Protein AF-A0A410P7V9-F1 (afdb_monomer_lite)

Radius of gyration: 18.9 Å; chains: 1; bounding box: 43×54×41 Å

Secondary structure (DSSP, 8-state):
--B-TTT-SBPHHHHHHH--TT---B--B-GGGPPP-HHHHHHHHHHH-PPBEEE-TT-TT-EETTEEGGGSSSEEEEE--TTSSS-SSS-EEEE--TT-HHHHHHHHHHHBTT--TT-SS----S---B-PPPHHHHHHHHHHHTTHHHHHHHHHHHHHHHHHHHHTSTT---

pLDDT: mean 98.19, std 1.1, range [91.62, 98.88]

Sequence (174 aa):
VDVDAATYNLDPEAVAAAITPRTQAIMPVHMAGLMADMDALAKVSADTGVPLLQDAAHAHGARWQGKRVGELDSIATFSFQNGKLMTAGEGGAVVFPEGETEKYETAFLRHSCGRPRDDRRYFHKIAGSNMRLNEFSASVLRAQLARLDEQIAVRDERWALLAELLGQIDGVVP

Structure (mmCIF, N/CA/C/O backbone):
data_AF-A0A410P7V9-F1
#
_entry.id   AF-A0A410P7V9-F1
#
loop_
_atom_site.group_PDB
_atom_site.id
_atom_site.type_symbol
_atom_site.label_atom_id
_atom_site.label_alt_id
_atom_site.label_comp_id
_atom_site.label_asym_id
_atom_site.label_entity_id
_atom_site.label_seq_id
_atom_site.pdbx_PDB_ins_code
_atom_site.Cartn_x
_atom_site.Cartn_y
_atom_site.Cartn_z
_atom_site.occupancy
_atom_site.B_iso_or_equiv
_atom_site.auth_seq_id
_atom_site.auth_comp_id
_atom_site.auth_asym_id
_atom_site.auth_atom_id
_atom_site.pdbx_PDB_model_num
ATOM 1 N N . VAL A 1 1 ? -7.381 -5.904 18.154 1.00 91.75 1 VAL A N 1
ATOM 2 C CA . VAL A 1 1 ? -7.774 -6.039 16.739 1.00 91.75 1 VAL A CA 1
ATOM 3 C C . VAL A 1 1 ? -7.789 -7.508 16.397 1.00 91.75 1 VAL A C 1
ATOM 5 O O . VAL A 1 1 ? -7.014 -8.246 16.998 1.00 91.75 1 VAL A O 1
ATOM 8 N N . ASP A 1 2 ? -8.669 -7.890 15.488 1.00 98.00 2 ASP A N 1
ATOM 9 C CA . ASP A 1 2 ? -8.801 -9.243 14.953 1.00 98.00 2 ASP A CA 1
ATOM 10 C C . ASP A 1 2 ? -9.075 -9.142 13.440 1.00 98.00 2 ASP A C 1
ATOM 12 O O . ASP A 1 2 ? -9.067 -8.031 12.892 1.00 98.00 2 ASP A O 1
ATOM 16 N N . VAL A 1 3 ? -9.273 -10.270 12.765 1.00 98.69 3 VAL A N 1
ATOM 17 C CA . VAL A 1 3 ? -9.569 -10.327 11.327 1.00 98.69 3 VAL A CA 1
ATOM 18 C C . VAL A 1 3 ? -10.922 -10.970 11.052 1.00 98.69 3 VAL A C 1
ATOM 20 O O . VAL A 1 3 ? -11.382 -11.831 11.798 1.00 98.69 3 VAL A O 1
ATOM 23 N N . ASP A 1 4 ? -11.538 -10.582 9.941 1.00 98.38 4 ASP A N 1
ATOM 24 C CA . ASP A 1 4 ? -12.703 -11.275 9.407 1.00 98.38 4 ASP A CA 1
ATOM 25 C C . ASP A 1 4 ? -12.318 -12.704 8.985 1.00 98.38 4 ASP A C 1
ATOM 27 O O . ASP A 1 4 ? -11.306 -12.930 8.317 1.00 98.38 4 ASP A O 1
ATOM 31 N N . ALA A 1 5 ? -13.122 -13.688 9.385 1.00 97.88 5 ALA A N 1
ATOM 32 C CA . ALA A 1 5 ? -12.783 -15.101 9.224 1.00 97.88 5 ALA A CA 1
ATOM 33 C C . ALA A 1 5 ? -12.870 -15.606 7.773 1.00 97.88 5 ALA A C 1
ATOM 35 O O . ALA A 1 5 ? -12.350 -16.684 7.487 1.00 97.88 5 ALA A O 1
ATOM 36 N N . ALA A 1 6 ? -13.534 -14.868 6.878 1.00 97.50 6 ALA A N 1
ATOM 37 C CA . ALA A 1 6 ? -13.692 -15.244 5.475 1.00 97.50 6 ALA A CA 1
ATOM 38 C C . ALA A 1 6 ? -12.640 -14.576 4.580 1.00 97.50 6 ALA A C 1
ATOM 40 O O . ALA A 1 6 ? -12.111 -15.193 3.664 1.00 97.50 6 ALA A O 1
ATOM 41 N N . THR A 1 7 ? -12.330 -13.310 4.843 1.00 98.12 7 THR A N 1
ATOM 42 C CA . THR A 1 7 ? -11.422 -12.497 4.021 1.00 98.12 7 THR A CA 1
ATOM 43 C C . THR A 1 7 ? -10.012 -12.413 4.591 1.00 98.12 7 THR A C 1
ATOM 45 O O . THR A 1 7 ? -9.083 -12.023 3.881 1.00 98.12 7 THR A O 1
ATOM 48 N N . TYR A 1 8 ? -9.851 -12.723 5.881 1.00 98.50 8 TYR A N 1
ATOM 49 C CA . TYR A 1 8 ? -8.619 -12.548 6.656 1.00 98.50 8 TYR A CA 1
ATOM 50 C C . TYR A 1 8 ? -8.107 -11.101 6.685 1.00 98.50 8 TYR A C 1
ATOM 52 O O . TYR A 1 8 ? -6.959 -10.839 7.059 1.00 98.50 8 TYR A O 1
ATOM 60 N N . ASN A 1 9 ? -8.963 -10.155 6.295 1.00 98.81 9 ASN A N 1
ATOM 61 C CA . ASN A 1 9 ? -8.708 -8.731 6.381 1.00 98.81 9 ASN A CA 1
ATOM 62 C C . ASN A 1 9 ? -9.074 -8.206 7.769 1.00 98.81 9 ASN A C 1
ATOM 64 O O . ASN A 1 9 ? -9.852 -8.805 8.505 1.00 98.81 9 ASN A O 1
ATOM 68 N N . LEU A 1 10 ? -8.488 -7.065 8.120 1.00 98.69 10 LEU A N 1
ATOM 69 C CA . LEU A 1 10 ? -8.700 -6.397 9.400 1.00 98.69 10 LEU A CA 1
ATOM 70 C C . LEU A 1 10 ? -10.196 -6.137 9.658 1.00 98.69 10 LEU A C 1
ATOM 72 O O . LEU A 1 10 ? -10.828 -5.443 8.865 1.00 98.69 10 LEU A O 1
ATOM 76 N N . ASP A 1 11 ? -10.723 -6.644 10.777 1.00 98.75 11 ASP A N 1
ATOM 77 C CA . ASP A 1 11 ? -12.125 -6.455 11.171 1.00 98.75 11 ASP A CA 1
ATOM 78 C C . ASP A 1 11 ? -12.366 -5.017 11.689 1.00 98.75 11 ASP A C 1
ATOM 80 O O . ASP A 1 11 ? -11.772 -4.625 12.707 1.00 98.75 11 ASP A O 1
ATOM 84 N N . PRO A 1 12 ? -13.238 -4.217 11.038 1.00 98.56 12 PRO A N 1
ATOM 85 C CA . PRO A 1 12 ? -13.552 -2.857 11.469 1.00 98.56 12 PRO A CA 1
ATOM 86 C C . PRO A 1 12 ? -14.123 -2.759 12.892 1.00 98.56 12 PRO A C 1
ATOM 88 O O . PRO A 1 12 ? -13.818 -1.792 13.598 1.00 98.56 12 PRO A O 1
ATOM 91 N N . GLU A 1 13 ? -14.911 -3.739 13.351 1.00 98.31 13 GLU A N 1
ATOM 92 C CA . GLU A 1 13 ? -15.513 -3.711 14.691 1.00 98.31 13 GLU A CA 1
ATOM 93 C C . GLU A 1 13 ? -14.448 -3.920 15.774 1.00 98.31 13 GLU A C 1
ATOM 95 O O . GLU A 1 13 ? -14.333 -3.126 16.718 1.00 98.31 13 GLU A O 1
ATOM 100 N N . ALA A 1 14 ? -13.588 -4.929 15.602 1.00 98.44 14 ALA A N 1
ATOM 101 C CA . ALA A 1 14 ? -12.449 -5.158 16.485 1.00 98.44 14 ALA A CA 1
ATOM 102 C C . ALA A 1 14 ? -11.438 -3.997 16.479 1.00 98.44 14 ALA A C 1
ATOM 104 O O . ALA A 1 14 ? -10.736 -3.791 17.478 1.00 98.44 14 ALA A O 1
ATOM 105 N N . VAL A 1 15 ? -11.332 -3.235 15.382 1.00 98.56 15 VAL A N 1
ATOM 106 C CA . VAL A 1 15 ? -10.560 -1.981 15.344 1.00 98.56 15 VAL A CA 1
ATOM 107 C C . VAL A 1 15 ? -11.221 -0.918 16.205 1.00 98.56 15 VAL A C 1
ATOM 109 O O . VAL A 1 15 ? -10.550 -0.378 17.084 1.00 98.56 15 VAL A O 1
ATOM 112 N N . ALA A 1 16 ? -12.512 -0.645 16.006 1.00 98.19 16 ALA A N 1
ATOM 113 C CA . ALA A 1 16 ? -13.235 0.375 16.763 1.00 98.19 16 ALA A CA 1
ATOM 114 C C . ALA A 1 16 ? -13.135 0.143 18.282 1.00 98.19 16 ALA A C 1
ATOM 116 O O . ALA A 1 16 ? -12.862 1.078 19.035 1.00 98.19 16 ALA A O 1
ATOM 117 N N . ALA A 1 17 ? -13.248 -1.113 18.727 1.00 98.31 17 ALA A N 1
ATOM 118 C CA . ALA A 1 17 ? -13.101 -1.489 20.134 1.00 98.31 17 ALA A CA 1
ATOM 119 C C . ALA A 1 17 ? -11.660 -1.364 20.673 1.00 98.31 17 ALA A C 1
ATOM 121 O O . ALA A 1 17 ? -11.459 -1.190 21.875 1.00 98.31 17 ALA A O 1
ATOM 122 N N . ALA A 1 18 ? -10.647 -1.467 19.807 1.00 98.44 18 ALA A N 1
ATOM 123 C CA . ALA A 1 18 ? -9.235 -1.416 20.191 1.00 98.44 18 ALA A CA 1
ATOM 124 C C . ALA A 1 18 ? -8.645 0.005 20.199 1.00 98.44 18 ALA A C 1
ATOM 126 O O . ALA A 1 18 ? -7.502 0.190 20.634 1.00 98.44 18 ALA A O 1
ATOM 127 N N . ILE A 1 19 ? -9.378 1.008 19.708 1.00 98.44 19 ILE A N 1
ATOM 128 C CA . ILE A 1 19 ? -8.906 2.394 19.682 1.00 98.44 19 ILE A CA 1
ATOM 129 C C . ILE A 1 19 ? -8.774 2.942 21.106 1.00 98.44 19 ILE A C 1
ATOM 131 O O . ILE A 1 19 ? -9.620 2.753 21.975 1.00 98.44 19 ILE A O 1
ATOM 135 N N . THR A 1 20 ? -7.676 3.657 21.342 1.00 98.38 20 THR A N 1
ATOM 136 C CA . THR A 1 20 ? -7.374 4.326 22.608 1.00 98.38 20 THR A CA 1
ATOM 137 C C . THR A 1 20 ? -6.852 5.736 22.332 1.00 98.38 20 THR A C 1
ATOM 139 O O . THR A 1 20 ? -6.425 6.014 21.210 1.00 98.38 20 THR A O 1
ATOM 142 N N . PRO A 1 21 ? -6.734 6.606 23.352 1.00 98.19 21 PRO A N 1
ATOM 143 C CA . PRO A 1 21 ? -6.087 7.912 23.192 1.00 98.19 21 PRO A CA 1
ATOM 144 C C . PRO A 1 21 ? -4.619 7.854 22.732 1.00 98.19 21 PRO A C 1
ATOM 146 O O . PRO A 1 21 ? -4.045 8.881 22.390 1.00 98.19 21 PRO A O 1
ATOM 149 N N . ARG A 1 22 ? -3.983 6.673 22.759 1.00 98.44 22 ARG A N 1
ATOM 150 C CA . ARG A 1 22 ? -2.609 6.467 22.276 1.00 98.44 22 ARG A CA 1
ATOM 151 C C . ARG A 1 22 ? -2.544 5.990 20.825 1.00 98.44 22 ARG A C 1
ATOM 153 O O . ARG A 1 22 ? -1.446 5.904 20.285 1.00 98.44 22 ARG A O 1
ATOM 160 N N . THR A 1 23 ? -3.667 5.638 20.204 1.00 98.69 23 THR A N 1
ATOM 161 C CA . THR A 1 23 ? -3.680 5.140 18.825 1.00 98.69 23 THR A CA 1
ATOM 162 C C . THR A 1 23 ? -3.297 6.273 17.870 1.00 98.69 23 THR A C 1
ATOM 164 O O . THR A 1 23 ? -3.796 7.385 17.999 1.00 98.69 23 THR A O 1
ATOM 167 N N . GLN A 1 24 ? -2.361 6.016 16.951 1.00 98.38 24 GLN A N 1
ATOM 168 C CA . GLN A 1 24 ? -1.830 7.027 16.018 1.00 98.38 24 GLN A CA 1
ATOM 169 C C . GLN A 1 24 ? -2.133 6.721 14.550 1.00 98.38 24 GLN A C 1
ATOM 171 O O . GLN A 1 24 ? -2.080 7.623 13.722 1.00 98.38 24 GLN A O 1
ATOM 176 N N . ALA A 1 25 ? -2.425 5.463 14.224 1.00 98.56 25 ALA A N 1
ATOM 177 C CA . ALA A 1 25 ? -2.826 5.038 12.893 1.00 98.56 25 ALA A CA 1
ATOM 178 C C . ALA A 1 25 ? -3.599 3.716 12.974 1.00 98.56 25 ALA A C 1
ATOM 180 O O . ALA A 1 25 ? -3.395 2.928 13.904 1.00 98.56 25 ALA A O 1
ATOM 181 N N . ILE A 1 26 ? -4.438 3.471 11.974 1.00 98.81 26 ILE A N 1
ATOM 182 C CA . ILE A 1 26 ? -5.059 2.179 11.675 1.00 98.81 26 ILE A CA 1
ATOM 183 C C . ILE A 1 26 ? -4.384 1.651 10.405 1.00 98.81 26 ILE A C 1
ATOM 185 O O . ILE A 1 26 ? -4.277 2.373 9.416 1.00 98.81 26 ILE A O 1
ATOM 189 N N . MET A 1 27 ? -3.897 0.410 10.430 1.00 98.81 27 MET A N 1
ATOM 190 C CA . MET A 1 27 ? -3.111 -0.158 9.330 1.00 98.81 27 MET A CA 1
ATOM 191 C C . MET A 1 27 ? -3.800 -1.391 8.738 1.00 98.81 27 MET A C 1
ATOM 193 O O . MET A 1 27 ? -3.516 -2.506 9.180 1.00 98.81 27 MET A O 1
ATOM 197 N N . PRO A 1 28 ? -4.727 -1.229 7.776 1.00 98.75 28 PRO A N 1
ATOM 198 C CA . PRO A 1 28 ? -5.245 -2.370 7.041 1.00 98.75 28 PRO A CA 1
ATOM 199 C C . PRO A 1 28 ? -4.163 -2.969 6.145 1.00 98.75 28 PRO A C 1
ATOM 201 O O . PRO A 1 28 ? -3.485 -2.255 5.406 1.00 98.75 28 PRO A O 1
ATOM 204 N N . VAL A 1 29 ? -4.054 -4.294 6.177 1.00 98.88 29 VAL A N 1
ATOM 205 C CA . VAL A 1 29 ? -3.346 -5.081 5.164 1.00 98.88 29 VAL A CA 1
ATOM 206 C C . VAL A 1 29 ? -4.392 -5.591 4.180 1.00 98.88 29 VAL A C 1
ATOM 208 O O . VAL A 1 29 ? -5.435 -6.078 4.604 1.00 98.88 29 VAL A O 1
ATOM 211 N N . HIS A 1 30 ? -4.131 -5.488 2.881 1.00 98.69 30 HIS A N 1
ATOM 212 C CA . HIS A 1 30 ? -5.002 -6.058 1.845 1.00 98.69 30 HIS A CA 1
ATOM 213 C C . HIS A 1 30 ? -4.607 -7.508 1.573 1.00 98.69 30 HIS A C 1
ATOM 215 O O . HIS A 1 30 ? -3.724 -7.784 0.754 1.00 98.69 30 HIS A O 1
ATOM 221 N N . MET A 1 31 ? -5.181 -8.440 2.327 1.00 98.69 31 MET A N 1
ATOM 222 C CA . MET A 1 31 ? -4.734 -9.825 2.364 1.00 98.69 31 MET A CA 1
ATOM 223 C C . MET A 1 31 ? -4.840 -10.493 0.993 1.00 98.69 31 MET A C 1
ATOM 225 O O . MET A 1 31 ? -5.860 -10.405 0.322 1.00 98.69 31 MET A O 1
ATOM 229 N N . ALA A 1 32 ? -3.752 -11.132 0.549 1.00 98.12 32 ALA A N 1
ATOM 230 C CA . ALA A 1 32 ? -3.651 -11.788 -0.760 1.00 98.12 32 ALA A CA 1
ATOM 231 C C . ALA A 1 32 ? -4.081 -10.933 -1.983 1.00 98.12 32 ALA A C 1
ATOM 233 O O . ALA A 1 32 ? -4.320 -11.474 -3.058 1.00 98.12 32 ALA A O 1
ATOM 234 N N . GLY A 1 33 ? -4.138 -9.603 -1.847 1.00 97.81 33 GLY A N 1
ATOM 235 C CA . GLY A 1 33 ? -4.607 -8.685 -2.890 1.00 97.81 33 GLY A CA 1
ATOM 236 C C . GLY A 1 33 ? -6.095 -8.329 -2.806 1.00 97.81 33 GLY A C 1
ATOM 237 O O . GLY A 1 33 ? -6.521 -7.404 -3.497 1.00 97.81 33 GLY A O 1
ATOM 238 N N . LEU A 1 34 ? -6.862 -8.980 -1.927 1.00 98.44 34 LEU A N 1
ATOM 239 C CA . LEU A 1 34 ? -8.228 -8.598 -1.580 1.00 98.44 34 LEU A CA 1
ATOM 240 C C . LEU A 1 34 ? -8.196 -7.365 -0.670 1.00 98.44 34 LEU A C 1
ATOM 242 O O . LEU A 1 34 ? -7.621 -7.398 0.420 1.00 98.44 34 LEU A O 1
ATOM 246 N N . MET A 1 35 ? -8.806 -6.263 -1.110 1.00 98.69 35 MET A N 1
ATOM 247 C CA . MET A 1 35 ? -8.837 -5.038 -0.308 1.00 98.69 35 MET A CA 1
ATOM 248 C C . MET A 1 35 ? -9.668 -5.244 0.965 1.00 98.69 35 MET A C 1
ATOM 250 O O . MET A 1 35 ? -10.703 -5.907 0.943 1.00 98.69 35 MET A O 1
ATOM 254 N N . ALA A 1 36 ? -9.187 -4.672 2.071 1.00 98.75 36 ALA A N 1
ATOM 255 C CA . ALA A 1 36 ? -9.937 -4.612 3.323 1.00 98.75 36 ALA A CA 1
ATOM 256 C C . ALA A 1 36 ? -11.173 -3.718 3.142 1.00 98.75 36 ALA A C 1
ATOM 258 O O . ALA A 1 36 ? -11.230 -2.958 2.174 1.00 98.75 36 ALA A O 1
ATOM 259 N N . ASP A 1 37 ? -12.136 -3.776 4.065 1.00 98.56 37 ASP A N 1
ATOM 260 C CA . ASP A 1 37 ? -13.320 -2.913 4.003 1.00 98.56 37 ASP A CA 1
ATOM 261 C C . ASP A 1 37 ? -12.940 -1.447 4.257 1.00 98.56 37 ASP A C 1
ATOM 263 O O . ASP A 1 37 ? -12.927 -0.948 5.386 1.00 98.56 37 ASP A O 1
ATOM 267 N N . MET A 1 38 ? -12.574 -0.757 3.178 1.00 98.62 38 MET A N 1
ATOM 268 C CA . MET A 1 38 ? -12.078 0.610 3.246 1.00 98.62 38 MET A CA 1
ATOM 269 C C . MET A 1 38 ? -13.190 1.608 3.555 1.00 98.62 38 MET A C 1
ATOM 271 O O . MET A 1 38 ? -12.885 2.663 4.104 1.00 98.62 38 MET A O 1
ATOM 275 N N . ASP A 1 39 ? -14.455 1.286 3.271 1.00 98.56 39 ASP A N 1
ATOM 276 C CA . ASP A 1 39 ? -15.578 2.165 3.604 1.00 98.56 39 ASP A CA 1
ATOM 277 C C . ASP A 1 39 ? -15.827 2.137 5.121 1.00 98.56 39 ASP A C 1
ATOM 279 O O . ASP A 1 39 ? -15.896 3.190 5.766 1.00 98.56 39 ASP A O 1
ATOM 283 N N . ALA A 1 40 ? -15.871 0.942 5.721 1.00 98.56 40 ALA A N 1
ATOM 284 C CA . ALA A 1 40 ? -16.024 0.785 7.165 1.00 98.56 40 ALA A CA 1
ATOM 285 C C . ALA A 1 40 ? -14.811 1.332 7.935 1.00 98.56 40 ALA A C 1
ATOM 287 O O . ALA A 1 40 ? -14.966 2.065 8.916 1.00 98.56 40 ALA A O 1
ATOM 288 N N . LEU A 1 41 ? -13.590 1.050 7.473 1.00 98.75 41 LEU A N 1
ATOM 289 C CA . LEU A 1 41 ? -12.377 1.575 8.103 1.00 98.75 41 LEU A CA 1
ATOM 290 C C . LEU A 1 41 ? -12.255 3.097 7.958 1.00 98.75 41 LEU A C 1
ATOM 292 O O . LEU A 1 41 ? -11.826 3.759 8.905 1.00 98.75 41 LEU A O 1
ATOM 296 N N . ALA A 1 42 ? -12.664 3.678 6.824 1.00 98.56 42 ALA A N 1
ATOM 297 C CA . ALA A 1 42 ? -12.712 5.131 6.659 1.00 98.56 42 ALA A CA 1
ATOM 298 C C . ALA A 1 42 ? -13.728 5.770 7.613 1.00 98.56 42 ALA A C 1
ATOM 300 O O . ALA A 1 42 ? -13.457 6.830 8.178 1.00 98.56 42 ALA A O 1
ATOM 301 N N . LYS A 1 43 ? -14.866 5.111 7.860 1.00 98.62 43 LYS A N 1
ATOM 302 C CA . LYS A 1 43 ? -15.840 5.559 8.861 1.00 98.62 43 LYS A CA 1
ATOM 303 C C . LYS A 1 43 ? -15.240 5.568 10.270 1.00 98.62 43 LYS A C 1
ATOM 305 O O . LYS A 1 43 ? -15.334 6.587 10.953 1.00 98.62 43 LYS A O 1
ATOM 310 N N . VAL A 1 44 ? -14.555 4.497 10.677 1.00 98.56 44 VAL A N 1
ATOM 311 C CA . VAL A 1 44 ? -13.850 4.442 11.973 1.00 98.56 44 VAL A CA 1
ATOM 312 C C . VAL A 1 44 ? -12.769 5.528 12.066 1.00 98.56 44 VAL A C 1
ATOM 314 O O . VAL A 1 44 ? -12.660 6.214 13.085 1.00 98.56 44 VAL A O 1
ATOM 317 N N . SER A 1 45 ? -11.998 5.728 10.995 1.00 98.56 45 SER A N 1
ATOM 318 C CA . SER A 1 45 ? -10.989 6.788 10.895 1.00 98.56 45 SER A CA 1
ATOM 319 C C . SER A 1 45 ? -11.607 8.175 11.082 1.00 98.56 45 SER A C 1
ATOM 321 O O . SER A 1 45 ? -11.073 8.986 11.836 1.00 98.56 45 SER A O 1
ATOM 323 N N . ALA A 1 46 ? -12.737 8.452 10.430 1.00 98.44 46 ALA A N 1
ATOM 324 C CA . ALA A 1 46 ? -13.431 9.732 10.529 1.00 98.44 46 ALA A CA 1
ATOM 325 C C . ALA A 1 46 ? -14.000 9.979 11.936 1.00 98.44 46 ALA A C 1
ATOM 327 O O . ALA A 1 46 ? -13.850 11.075 12.473 1.00 98.44 46 ALA A O 1
ATOM 328 N N . ASP A 1 47 ? -14.604 8.961 12.552 1.00 98.31 47 ASP A N 1
ATOM 329 C CA . ASP A 1 47 ? -15.241 9.086 13.868 1.00 98.31 47 ASP A CA 1
ATOM 330 C C . ASP A 1 47 ? -14.226 9.254 15.008 1.00 98.31 47 ASP A C 1
ATOM 332 O O . ASP A 1 47 ? -14.526 9.874 16.028 1.00 98.31 47 ASP A O 1
ATOM 336 N N . THR A 1 48 ? -13.015 8.717 14.841 1.00 97.94 48 THR A N 1
ATOM 337 C CA . THR A 1 48 ? -11.971 8.736 15.878 1.00 97.94 48 THR A CA 1
ATOM 338 C C . THR A 1 48 ? -10.843 9.730 15.614 1.00 97.94 48 THR A C 1
ATOM 340 O O . THR A 1 48 ? -10.063 10.022 16.520 1.00 97.94 48 THR A O 1
ATOM 343 N N . GLY A 1 49 ? -10.737 10.251 14.388 1.00 98.12 49 GLY A N 1
ATOM 344 C CA . GLY A 1 49 ? -9.628 11.097 13.945 1.00 98.12 49 GLY A CA 1
ATOM 345 C C . GLY A 1 49 ? -8.297 10.352 13.781 1.00 98.12 49 GLY A C 1
ATOM 346 O O . GLY A 1 49 ? -7.262 10.993 13.600 1.00 98.12 49 GLY A O 1
ATOM 347 N N . VAL A 1 50 ? -8.295 9.017 13.863 1.00 98.69 50 VAL A N 1
ATOM 348 C CA . VAL A 1 50 ? -7.093 8.191 13.699 1.00 98.69 50 VAL A CA 1
ATOM 349 C C . VAL A 1 50 ? -6.904 7.867 12.213 1.00 98.69 50 VAL A C 1
ATOM 351 O O . VAL A 1 50 ? -7.757 7.185 11.655 1.00 98.69 50 VAL A O 1
ATOM 354 N N . PRO A 1 51 ? -5.804 8.296 11.565 1.00 98.50 51 PRO A N 1
ATOM 355 C CA . PRO A 1 51 ? -5.619 8.134 10.125 1.00 98.50 51 PRO A CA 1
ATOM 356 C C . PRO A 1 51 ? -5.373 6.680 9.706 1.00 98.50 51 PRO A C 1
ATOM 358 O O . PRO A 1 51 ? -4.838 5.871 10.469 1.00 98.50 51 PRO A O 1
ATOM 361 N N . LEU A 1 52 ? -5.685 6.378 8.445 1.00 98.75 52 LEU A N 1
ATOM 362 C CA . LEU A 1 52 ? -5.374 5.100 7.808 1.00 98.75 52 LEU A CA 1
ATOM 363 C C . LEU A 1 52 ? -3.990 5.115 7.137 1.00 98.75 52 LEU A C 1
ATOM 365 O O . LEU A 1 52 ? -3.588 6.104 6.522 1.00 98.75 52 LEU A O 1
ATOM 369 N N . LEU A 1 53 ? -3.286 3.985 7.219 1.00 98.81 53 LEU A N 1
ATOM 370 C CA . LEU A 1 53 ? -2.075 3.678 6.455 1.00 98.81 53 LEU A CA 1
ATOM 371 C C . LEU A 1 53 ? -2.220 2.283 5.845 1.00 98.81 53 LEU A C 1
ATOM 373 O O . LEU A 1 53 ? -2.149 1.289 6.559 1.00 98.81 53 LEU A O 1
ATOM 377 N N . GLN A 1 54 ? -2.425 2.196 4.537 1.00 98.81 54 GLN A N 1
ATOM 378 C CA . GLN A 1 54 ? -2.629 0.913 3.865 1.00 98.81 54 GLN A CA 1
ATOM 379 C C . GLN A 1 54 ? -1.289 0.176 3.697 1.00 98.81 54 GLN A C 1
ATOM 381 O O . GLN A 1 54 ? -0.365 0.707 3.076 1.00 98.81 54 GLN A O 1
ATOM 386 N N . ASP A 1 55 ? -1.190 -1.063 4.181 1.00 98.81 55 ASP A N 1
ATOM 387 C CA . ASP A 1 55 ? -0.182 -2.006 3.690 1.00 98.81 55 ASP A CA 1
ATOM 388 C C .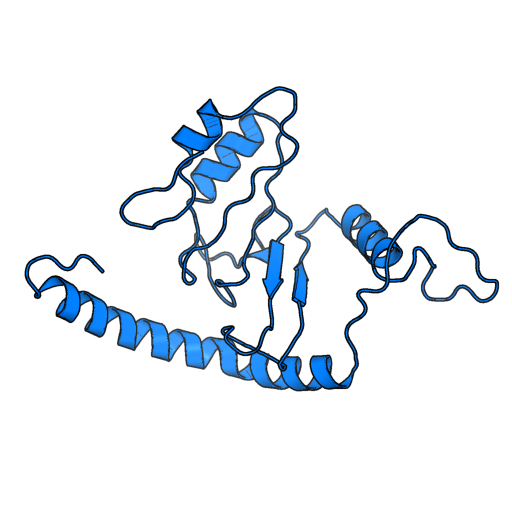 ASP A 1 55 ? -0.746 -2.715 2.453 1.00 98.81 55 ASP A C 1
ATOM 390 O O . ASP A 1 55 ? -1.524 -3.674 2.521 1.00 98.81 55 ASP A O 1
ATOM 394 N N . ALA A 1 56 ? -0.347 -2.200 1.294 1.00 98.75 56 ALA A N 1
ATOM 395 C CA . ALA A 1 56 ? -0.762 -2.676 -0.012 1.00 98.75 56 ALA A CA 1
ATOM 396 C C . ALA A 1 56 ? 0.303 -3.574 -0.661 1.00 98.75 56 ALA A C 1
ATOM 398 O O . ALA A 1 56 ? 0.279 -3.785 -1.876 1.00 98.75 56 ALA A O 1
ATOM 399 N N . ALA A 1 57 ? 1.220 -4.170 0.114 1.00 98.75 57 ALA A N 1
ATOM 400 C CA . ALA A 1 57 ? 2.269 -5.036 -0.423 1.00 98.75 57 ALA A CA 1
ATOM 401 C C . ALA A 1 57 ? 1.733 -6.221 -1.252 1.00 98.75 57 ALA A C 1
ATOM 403 O O . ALA A 1 57 ? 2.453 -6.740 -2.104 1.00 98.75 57 ALA A O 1
ATOM 404 N N . HIS A 1 58 ? 0.493 -6.662 -1.027 1.00 98.62 58 HIS A N 1
ATOM 405 C CA . HIS A 1 58 ? -0.163 -7.711 -1.820 1.00 98.62 58 HIS A CA 1
ATOM 406 C C . HIS A 1 58 ? -1.097 -7.171 -2.912 1.00 98.62 58 HIS A C 1
ATOM 408 O O . HIS A 1 58 ? -1.541 -7.936 -3.757 1.00 98.62 58 HIS A O 1
ATOM 414 N N . ALA A 1 59 ? -1.371 -5.868 -2.939 1.00 98.38 59 ALA A N 1
ATOM 415 C CA . ALA A 1 59 ? -2.503 -5.282 -3.655 1.00 98.38 59 ALA A CA 1
ATOM 416 C C . ALA A 1 59 ? -2.076 -4.401 -4.837 1.00 98.38 59 ALA A C 1
ATOM 418 O O . ALA A 1 59 ? -2.682 -3.367 -5.126 1.00 98.38 59 ALA A O 1
ATOM 419 N N . HIS A 1 60 ? -1.004 -4.790 -5.529 1.00 98.56 60 HIS A N 1
ATOM 420 C CA . HIS A 1 60 ? -0.582 -4.111 -6.754 1.00 98.56 60 HIS A CA 1
ATOM 421 C C . HIS A 1 60 ? -1.717 -4.179 -7.778 1.00 98.56 60 HIS A C 1
ATOM 423 O O . HIS A 1 60 ? -2.130 -5.269 -8.156 1.00 98.56 60 HIS A O 1
ATOM 429 N N . GLY A 1 61 ? -2.224 -3.020 -8.202 1.00 96.75 61 GLY A N 1
ATOM 430 C CA . GLY A 1 61 ? -3.332 -2.917 -9.160 1.00 96.75 61 GLY A CA 1
ATOM 431 C C . GLY A 1 61 ? -4.728 -3.211 -8.593 1.00 96.75 61 GLY A C 1
ATOM 432 O O . GLY A 1 61 ? -5.700 -3.119 -9.342 1.00 96.75 61 GLY A O 1
ATOM 433 N N . ALA A 1 62 ? -4.857 -3.514 -7.296 1.00 97.94 62 ALA A N 1
ATOM 434 C CA . ALA A 1 62 ? -6.154 -3.748 -6.663 1.00 97.94 62 ALA A CA 1
ATOM 435 C C . ALA A 1 62 ? -7.024 -2.481 -6.646 1.00 97.94 62 ALA A C 1
ATOM 437 O O . ALA A 1 62 ? -6.523 -1.347 -6.695 1.00 97.94 62 ALA A O 1
ATOM 438 N N . ARG A 1 63 ? -8.344 -2.687 -6.577 1.00 98.25 63 ARG A N 1
ATOM 439 C CA . ARG A 1 63 ? -9.340 -1.616 -6.585 1.00 98.25 63 ARG A CA 1
ATOM 440 C C . ARG A 1 63 ? -10.418 -1.836 -5.533 1.00 98.25 63 ARG A C 1
ATOM 442 O O . ARG A 1 63 ? -10.889 -2.954 -5.356 1.00 98.25 63 ARG A O 1
ATOM 449 N N . TRP A 1 64 ? -10.862 -0.742 -4.926 1.00 98.25 64 TRP A N 1
ATOM 450 C CA . TRP A 1 64 ? -12.014 -0.678 -4.033 1.00 98.25 64 TRP A CA 1
ATOM 451 C C . TRP A 1 64 ? -13.018 0.317 -4.607 1.00 98.25 64 TRP A C 1
ATOM 453 O O . TRP A 1 64 ? -12.666 1.469 -4.860 1.00 98.25 64 TRP A O 1
ATOM 463 N N . GLN A 1 65 ? -14.250 -0.122 -4.874 1.00 96.81 65 GLN A N 1
ATOM 464 C CA . GLN A 1 65 ? -15.298 0.721 -5.476 1.00 96.81 65 GLN A CA 1
ATOM 465 C C . GLN A 1 65 ? -14.819 1.470 -6.739 1.00 96.81 65 GLN A C 1
ATOM 467 O O . GLN A 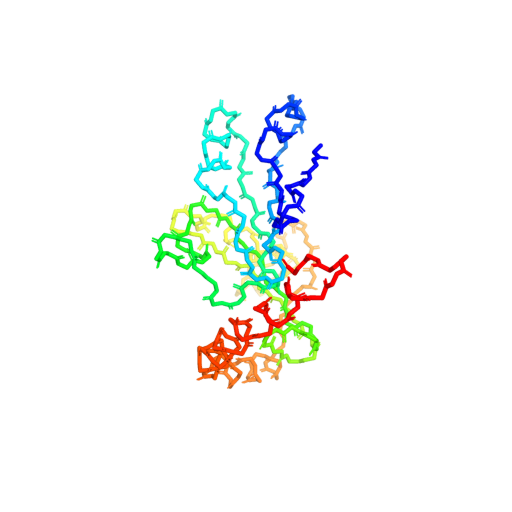1 65 ? -15.055 2.664 -6.926 1.00 96.81 65 GLN A O 1
ATOM 472 N N . GLY A 1 66 ? -14.059 0.775 -7.593 1.00 96.50 66 GLY A N 1
ATOM 473 C CA . GLY A 1 66 ? -13.473 1.322 -8.823 1.00 96.50 66 GLY A CA 1
ATOM 474 C C . GLY A 1 66 ? -12.206 2.172 -8.638 1.00 96.50 66 GLY A C 1
ATOM 475 O O . GLY A 1 66 ? -11.489 2.388 -9.621 1.00 96.50 66 GLY A O 1
ATOM 476 N N . LYS A 1 67 ? -11.880 2.590 -7.410 1.00 97.44 67 LYS A N 1
ATOM 477 C CA . LYS A 1 67 ? -10.702 3.403 -7.073 1.00 97.44 67 LYS A CA 1
ATOM 478 C C . LYS A 1 67 ? -9.474 2.533 -6.824 1.00 97.44 67 LYS A C 1
ATOM 480 O O . LYS A 1 67 ? -9.566 1.495 -6.178 1.00 97.44 67 LYS A O 1
ATOM 485 N N . ARG A 1 68 ? -8.316 2.961 -7.317 1.00 95.88 68 ARG A N 1
ATOM 486 C CA . ARG A 1 68 ? -7.002 2.370 -7.022 1.00 95.88 68 ARG A CA 1
ATOM 487 C C . ARG A 1 68 ? -6.592 2.684 -5.582 1.00 95.88 68 ARG A C 1
ATOM 489 O O . ARG A 1 68 ? -7.024 3.684 -5.022 1.00 95.88 68 ARG A O 1
ATOM 496 N N . VAL A 1 69 ? -5.664 1.900 -5.034 1.00 96.62 69 VAL A N 1
ATOM 497 C CA . VAL A 1 69 ? -5.075 2.102 -3.690 1.00 96.62 69 VAL A CA 1
ATOM 498 C C . VAL A 1 69 ? -4.693 3.567 -3.409 1.00 96.62 69 VAL A C 1
ATOM 500 O O . VAL A 1 69 ? -5.053 4.108 -2.370 1.00 96.62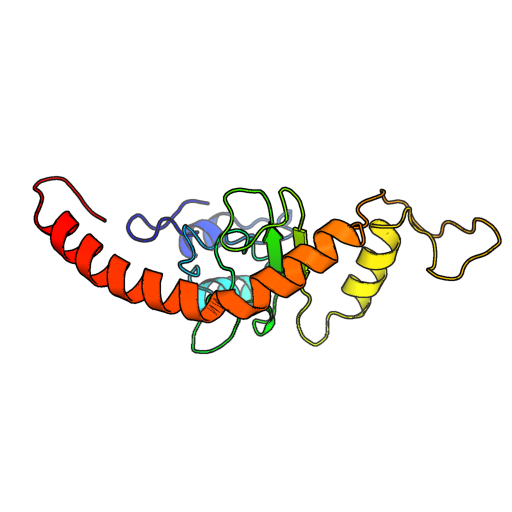 69 VAL A O 1
ATOM 503 N N . GLY A 1 70 ? -3.995 4.226 -4.345 1.00 91.62 70 GLY A N 1
ATOM 504 C CA . GLY A 1 70 ? -3.559 5.625 -4.200 1.00 91.62 70 GLY A CA 1
ATOM 505 C C . GLY A 1 70 ? -4.635 6.685 -4.481 1.00 91.62 70 GLY A C 1
ATOM 506 O O . GLY A 1 70 ? -4.347 7.870 -4.376 1.00 91.62 70 GLY A O 1
ATOM 507 N N . GLU A 1 71 ? -5.844 6.277 -4.876 1.00 95.25 71 GLU A N 1
ATOM 508 C CA . GLU A 1 71 ? -7.015 7.154 -5.065 1.00 95.25 71 GLU A CA 1
ATOM 509 C C . GLU A 1 71 ? -7.960 7.131 -3.850 1.00 95.25 71 GLU A C 1
ATOM 511 O O . GLU A 1 71 ? -8.983 7.818 -3.839 1.00 95.25 71 GLU A O 1
ATOM 516 N N . LEU A 1 72 ? -7.643 6.321 -2.837 1.00 96.81 72 LEU A N 1
ATOM 517 C CA . LEU A 1 72 ? -8.277 6.370 -1.524 1.00 96.81 72 LEU A CA 1
ATOM 518 C C . LEU A 1 72 ? -7.592 7.444 -0.675 1.00 96.81 72 LEU A C 1
ATOM 520 O O . LEU A 1 72 ? -6.412 7.716 -0.865 1.00 96.81 72 LEU A O 1
ATOM 524 N N . ASP A 1 73 ? -8.306 8.024 0.287 1.00 95.62 73 ASP A N 1
ATOM 525 C CA . ASP A 1 73 ? -7.818 9.134 1.123 1.00 95.62 73 ASP A CA 1
ATOM 526 C C . ASP A 1 73 ? -6.884 8.659 2.255 1.00 95.62 73 ASP A C 1
ATOM 528 O O . ASP A 1 73 ? -7.102 8.894 3.440 1.00 95.62 73 ASP A O 1
ATOM 532 N N . SER A 1 74 ? -5.869 7.867 1.904 1.00 98.06 74 SER A N 1
ATOM 533 C CA . SER A 1 74 ? -4.860 7.387 2.848 1.00 98.06 74 SER A CA 1
ATOM 534 C C . SER A 1 74 ? -3.538 7.076 2.161 1.00 98.06 74 SER A C 1
ATOM 536 O O . SER A 1 74 ? -3.490 6.649 1.007 1.00 98.06 74 SER A O 1
ATOM 538 N N . ILE A 1 75 ? -2.443 7.268 2.895 1.00 98.81 75 ILE A N 1
ATOM 539 C CA . ILE A 1 75 ? -1.111 6.849 2.453 1.00 98.81 75 ILE A CA 1
ATOM 540 C C . ILE A 1 75 ? -1.095 5.323 2.340 1.00 98.81 75 ILE A C 1
ATOM 542 O O . ILE A 1 75 ? -1.669 4.630 3.181 1.00 98.81 75 ILE A O 1
ATOM 546 N N . ALA A 1 76 ? -0.406 4.799 1.328 1.00 98.81 76 ALA A N 1
ATOM 547 C CA . ALA A 1 76 ? -0.230 3.363 1.157 1.00 98.81 76 ALA A CA 1
ATOM 548 C C . ALA A 1 76 ? 1.222 2.988 0.874 1.00 98.81 76 ALA A C 1
ATOM 550 O O . ALA A 1 76 ? 1.985 3.771 0.299 1.00 98.81 76 ALA A O 1
ATOM 551 N N . THR A 1 77 ? 1.603 1.772 1.247 1.00 98.88 77 THR A N 1
ATOM 552 C CA . THR A 1 77 ? 2.931 1.217 0.983 1.00 98.88 77 THR A CA 1
ATOM 553 C C . THR A 1 77 ? 2.858 -0.019 0.097 1.00 98.88 77 THR A C 1
ATOM 555 O O . THR A 1 77 ? 1.922 -0.809 0.163 1.00 98.88 77 THR A O 1
ATOM 558 N N . PHE A 1 78 ? 3.875 -0.196 -0.742 1.00 98.88 78 PHE A N 1
ATOM 559 C CA . PHE A 1 78 ? 4.046 -1.370 -1.593 1.00 98.88 78 PHE A CA 1
ATOM 560 C C . PHE A 1 78 ? 5.421 -1.989 -1.372 1.00 98.88 78 PHE A C 1
ATOM 562 O O . PHE A 1 78 ? 6.396 -1.293 -1.075 1.00 98.88 78 PHE A O 1
ATOM 569 N N . SER A 1 79 ? 5.504 -3.300 -1.586 1.00 98.81 79 SER A N 1
ATOM 570 C CA . SER A 1 79 ? 6.751 -4.059 -1.589 1.00 98.81 79 SER A CA 1
ATOM 571 C C . SER A 1 79 ? 6.994 -4.629 -2.976 1.00 98.81 79 SER A C 1
ATOM 573 O O . SER A 1 79 ? 6.088 -5.186 -3.584 1.00 98.81 79 SER A O 1
ATOM 575 N N . PHE A 1 80 ? 8.240 -4.561 -3.426 1.00 98.81 80 PHE A N 1
ATOM 576 C CA . PHE A 1 80 ? 8.703 -5.152 -4.677 1.00 98.81 80 PHE A CA 1
ATOM 577 C C . PHE A 1 80 ? 9.724 -6.270 -4.444 1.00 98.81 80 PHE A C 1
ATOM 579 O O . PHE A 1 80 ? 10.579 -6.529 -5.297 1.00 98.81 80 PHE A O 1
ATOM 586 N N . GLN A 1 81 ? 9.648 -6.923 -3.282 1.00 98.81 81 GLN A N 1
ATOM 587 C CA . GLN A 1 81 ? 10.434 -8.117 -2.979 1.00 98.81 81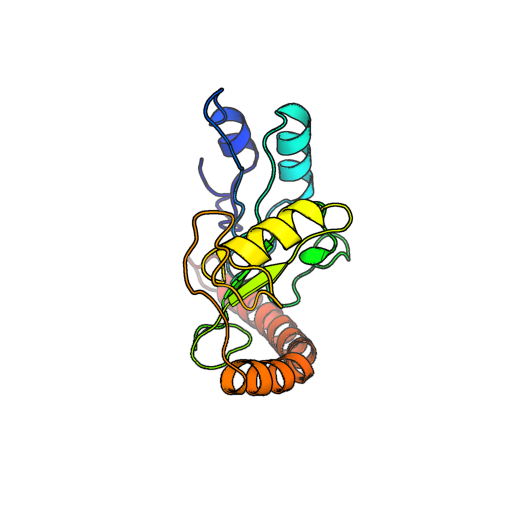 GLN A CA 1
ATOM 588 C C . GLN A 1 81 ? 10.139 -9.228 -4.006 1.00 98.81 81 GLN A C 1
ATOM 590 O O . GLN A 1 81 ? 9.068 -9.256 -4.608 1.00 98.81 81 GLN A O 1
ATOM 595 N N . ASN A 1 82 ? 11.094 -10.129 -4.229 1.00 98.62 82 ASN A N 1
ATOM 596 C CA . ASN A 1 82 ? 11.092 -11.146 -5.287 1.00 98.62 82 ASN A CA 1
ATOM 597 C C . ASN A 1 82 ? 9.768 -11.912 -5.503 1.00 98.62 82 ASN A C 1
ATOM 599 O O . ASN A 1 82 ? 9.447 -12.248 -6.637 1.00 98.62 82 ASN A O 1
ATOM 603 N N . GLY A 1 83 ? 9.009 -12.215 -4.444 1.00 97.50 83 GLY A N 1
ATOM 604 C CA . GLY A 1 83 ? 7.749 -12.967 -4.534 1.00 97.50 83 GLY A CA 1
ATOM 605 C C . GLY A 1 83 ? 6.494 -12.116 -4.757 1.00 97.50 83 GLY A C 1
ATOM 606 O O . GLY A 1 83 ? 5.391 -12.658 -4.783 1.00 97.50 83 GLY A O 1
ATOM 607 N N . LYS A 1 84 ? 6.625 -10.790 -4.852 1.00 98.56 84 LYS A N 1
ATOM 608 C CA . LYS A 1 84 ? 5.494 -9.865 -5.004 1.00 98.56 84 LYS A CA 1
ATOM 609 C C . LYS A 1 84 ? 5.009 -9.821 -6.455 1.00 98.56 84 LYS A C 1
ATOM 611 O O . LYS A 1 84 ? 5.711 -10.230 -7.375 1.00 98.56 84 LYS A O 1
ATOM 616 N N . LEU A 1 85 ? 3.794 -9.300 -6.656 1.00 98.44 85 LEU A N 1
ATOM 617 C CA . LEU A 1 85 ? 3.113 -9.272 -7.962 1.00 98.44 85 LEU A CA 1
ATOM 618 C C . LEU A 1 85 ? 3.926 -8.581 -9.069 1.00 98.44 85 LEU A C 1
ATOM 620 O O . LEU A 1 85 ? 3.785 -8.925 -10.238 1.00 98.44 85 LEU A O 1
ATOM 624 N N . MET A 1 86 ? 4.781 -7.633 -8.692 1.00 98.50 86 MET A N 1
ATOM 625 C CA . MET A 1 86 ? 5.840 -7.080 -9.529 1.00 98.50 86 MET A CA 1
ATOM 626 C C . MET A 1 86 ? 7.105 -6.900 -8.689 1.00 98.50 86 MET A C 1
ATOM 628 O O . MET A 1 86 ? 7.019 -6.628 -7.489 1.00 98.50 86 MET A O 1
ATOM 632 N N . THR A 1 87 ? 8.283 -7.047 -9.300 1.00 98.81 87 THR A N 1
ATOM 633 C CA . THR A 1 87 ? 9.530 -7.111 -8.526 1.00 98.81 87 THR A CA 1
ATOM 634 C C . THR A 1 87 ? 10.776 -6.629 -9.269 1.00 98.81 87 THR A C 1
ATOM 636 O O . THR A 1 87 ? 10.861 -6.685 -10.493 1.00 98.81 87 THR A O 1
ATOM 639 N N . ALA A 1 88 ? 11.780 -6.200 -8.504 1.00 98.75 88 ALA A N 1
ATOM 640 C CA . ALA A 1 88 ? 13.164 -6.063 -8.953 1.00 98.75 88 ALA A CA 1
ATOM 641 C C . ALA A 1 88 ? 14.141 -6.816 -8.027 1.00 98.75 88 ALA A C 1
ATOM 643 O O . ALA A 1 88 ? 15.256 -6.357 -7.781 1.00 98.75 88 ALA A O 1
ATOM 644 N N . GLY A 1 89 ? 13.697 -7.942 -7.460 1.00 98.56 89 GLY A N 1
ATOM 645 C CA . GLY A 1 89 ? 14.369 -8.656 -6.372 1.00 98.56 89 GLY A CA 1
ATOM 646 C C . GLY A 1 89 ? 14.080 -8.003 -5.023 1.00 98.56 89 GLY A C 1
ATOM 647 O O . GLY A 1 89 ? 13.507 -8.641 -4.147 1.00 98.56 89 GLY A O 1
ATOM 648 N N . GLU A 1 90 ? 14.393 -6.712 -4.899 1.00 98.75 90 GLU A N 1
ATOM 649 C CA . GLU A 1 90 ? 14.088 -5.883 -3.731 1.00 98.75 90 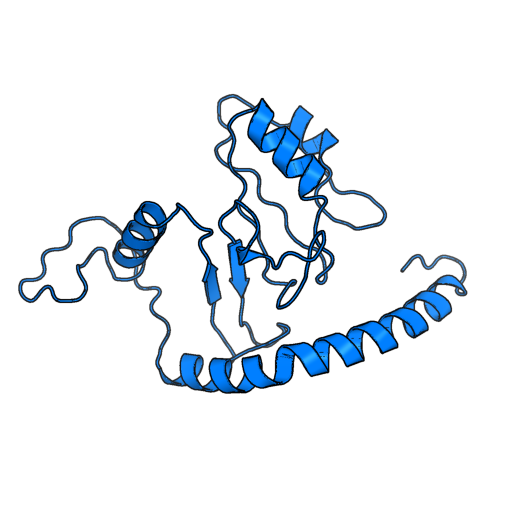GLU A CA 1
ATOM 650 C C . GLU A 1 90 ? 13.569 -4.502 -4.145 1.00 98.75 90 GLU A C 1
ATOM 652 O O . GLU A 1 90 ? 13.933 -3.956 -5.191 1.00 98.75 90 GLU A O 1
ATOM 657 N N . GLY A 1 91 ? 12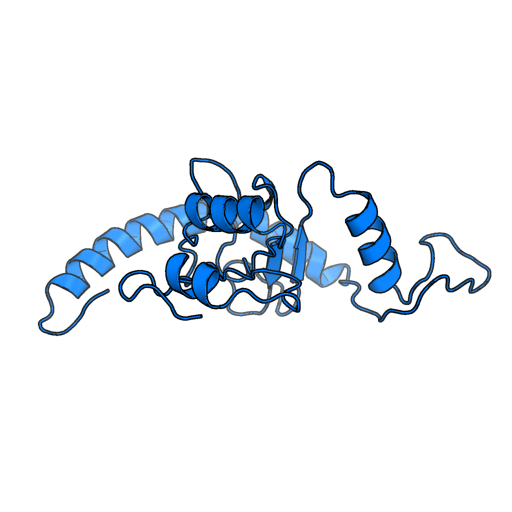.738 -3.909 -3.288 1.00 98.75 91 GLY A N 1
ATOM 658 C CA . GLY A 1 91 ? 12.241 -2.549 -3.455 1.00 98.75 91 GLY A CA 1
ATOM 659 C C . GLY A 1 91 ? 10.958 -2.290 -2.676 1.00 98.75 91 GLY A C 1
ATOM 660 O O . GLY A 1 91 ? 10.339 -3.202 -2.128 1.00 98.75 91 GLY A O 1
ATOM 661 N N . GLY A 1 92 ? 10.542 -1.031 -2.657 1.00 98.75 92 GLY A N 1
ATOM 662 C CA . GLY A 1 92 ? 9.257 -0.624 -2.110 1.00 98.75 92 GLY A CA 1
ATOM 663 C C . GLY A 1 92 ? 8.881 0.776 -2.568 1.00 98.75 92 GLY A C 1
ATOM 664 O O . GLY A 1 92 ? 9.690 1.484 -3.172 1.00 98.75 92 GLY A O 1
ATOM 665 N N . ALA A 1 93 ? 7.645 1.163 -2.283 1.00 98.81 93 ALA A N 1
ATOM 666 C CA . ALA A 1 93 ? 7.136 2.498 -2.556 1.00 98.81 93 ALA A CA 1
ATOM 667 C C . ALA A 1 93 ? 6.208 2.955 -1.432 1.00 98.81 93 ALA A C 1
ATOM 669 O O . ALA A 1 93 ? 5.556 2.140 -0.782 1.00 98.81 93 ALA A O 1
ATOM 670 N N . VAL A 1 94 ? 6.134 4.270 -1.252 1.00 98.81 94 VAL A N 1
ATOM 671 C CA . VAL A 1 94 ? 5.073 4.934 -0.496 1.00 98.81 94 VAL A CA 1
ATOM 672 C C . VAL A 1 94 ? 4.324 5.808 -1.488 1.00 98.81 94 VAL A C 1
ATOM 674 O O . VAL A 1 94 ? 4.949 6.605 -2.190 1.00 98.81 94 VAL A O 1
ATOM 677 N N . VAL A 1 95 ? 3.010 5.638 -1.573 1.00 98.50 95 VAL A N 1
ATOM 678 C CA . VAL A 1 95 ? 2.132 6.482 -2.385 1.00 98.50 95 VAL A CA 1
ATOM 679 C C . VAL A 1 95 ? 1.313 7.378 -1.468 1.00 98.50 95 VAL A C 1
ATOM 681 O O . VAL A 1 95 ? 0.882 6.963 -0.392 1.00 98.50 95 VAL A O 1
ATOM 684 N N . PHE A 1 96 ? 1.137 8.620 -1.897 1.00 98.50 96 PHE A N 1
ATOM 685 C CA . PHE A 1 96 ? 0.441 9.657 -1.150 1.00 98.50 96 PHE A CA 1
ATOM 686 C C . PHE A 1 96 ? -0.807 10.055 -1.941 1.00 98.50 96 PHE A C 1
ATOM 688 O O . PHE A 1 96 ? -0.686 10.246 -3.157 1.00 98.50 96 PHE A O 1
ATOM 695 N N . PRO A 1 97 ? -1.977 10.160 -1.293 1.00 96.50 97 PRO A N 1
ATOM 696 C CA . PRO A 1 97 ? -3.183 10.639 -1.948 1.00 96.50 97 PRO A CA 1
ATOM 697 C C . PRO A 1 97 ? -3.105 12.149 -2.202 1.00 96.50 97 PRO A C 1
ATOM 699 O O . PRO A 1 97 ? -2.162 12.837 -1.791 1.00 96.50 97 PRO A O 1
ATOM 702 N N . GLU A 1 98 ? -4.113 12.675 -2.889 1.00 93.88 98 GLU A N 1
ATOM 703 C CA . GLU A 1 98 ? -4.268 14.116 -3.063 1.00 93.88 98 GLU A CA 1
ATOM 704 C C . GLU A 1 98 ? -4.339 14.826 -1.697 1.00 93.88 98 GLU A C 1
ATOM 706 O O . GLU A 1 98 ? -4.951 14.332 -0.759 1.00 93.88 98 GLU A O 1
ATOM 711 N N . GLY A 1 99 ? -3.672 15.976 -1.565 1.00 94.88 99 GLY A N 1
ATOM 712 C CA . GLY A 1 99 ? -3.624 16.746 -0.313 1.00 94.88 99 GLY A CA 1
ATOM 713 C C . GLY A 1 99 ? -2.474 16.395 0.643 1.00 94.88 99 GLY A C 1
ATOM 714 O O . GLY A 1 99 ? -2.184 17.185 1.537 1.00 94.88 99 GLY A O 1
ATOM 715 N N . GLU A 1 100 ? -1.740 15.296 0.426 1.00 97.75 100 GLU A N 1
ATOM 716 C CA . GLU A 1 100 ? -0.682 14.827 1.344 1.00 97.75 100 GLU A CA 1
ATOM 717 C C . GLU A 1 100 ? 0.757 15.239 0.962 1.00 97.75 100 GLU A C 1
ATOM 719 O O . GLU A 1 100 ? 1.748 14.628 1.379 1.00 97.75 100 GLU A O 1
ATOM 724 N N . THR A 1 101 ? 0.901 16.316 0.184 1.00 98.19 101 THR A N 1
ATOM 725 C CA . THR A 1 101 ? 2.194 16.792 -0.344 1.00 98.19 101 THR A CA 1
ATOM 726 C C . THR A 1 101 ? 3.220 17.107 0.751 1.00 98.19 101 THR A C 1
ATOM 728 O O . THR A 1 101 ? 4.401 16.808 0.594 1.00 98.19 101 THR A O 1
ATOM 731 N N . GLU A 1 102 ? 2.806 17.670 1.889 1.00 98.44 102 GLU A N 1
ATOM 732 C CA . GLU A 1 102 ? 3.735 17.985 2.987 1.00 98.44 102 GLU A CA 1
ATOM 733 C C . GLU A 1 102 ? 4.322 16.716 3.632 1.00 98.44 102 GLU A C 1
ATOM 735 O O . GLU A 1 102 ? 5.521 16.652 3.942 1.00 98.44 102 GLU A O 1
ATOM 740 N N . LYS A 1 103 ? 3.501 15.665 3.781 1.00 98.50 103 LYS A N 1
ATOM 741 C CA . LYS A 1 103 ? 3.964 14.355 4.259 1.00 98.50 103 LYS A CA 1
ATOM 742 C C . LYS A 1 103 ? 4.911 13.715 3.247 1.00 98.50 103 LYS A C 1
ATOM 744 O O . LYS A 1 103 ? 5.933 13.160 3.659 1.00 98.50 103 LYS A O 1
ATOM 749 N N . TYR A 1 104 ? 4.630 13.856 1.951 1.00 98.69 104 TYR A N 1
ATOM 750 C CA . TYR A 1 104 ? 5.534 13.427 0.883 1.00 98.69 104 TYR A CA 1
ATOM 751 C C . TYR A 1 104 ? 6.905 14.120 0.969 1.00 98.69 104 TYR A C 1
ATOM 753 O O . TYR A 1 104 ? 7.925 13.433 1.005 1.00 98.69 104 TYR A O 1
ATOM 761 N N . GLU A 1 105 ? 6.964 15.450 1.085 1.00 98.62 105 GLU A N 1
ATOM 762 C CA . GLU A 1 105 ? 8.238 16.186 1.180 1.00 98.62 105 GLU A CA 1
ATOM 763 C C . GLU A 1 105 ? 9.025 15.813 2.446 1.00 98.62 105 GLU A C 1
ATOM 765 O O . GLU A 1 105 ? 10.247 15.623 2.421 1.00 98.62 105 GLU A O 1
ATOM 770 N N . THR A 1 106 ? 8.321 15.612 3.563 1.00 98.69 106 THR A N 1
ATOM 771 C CA . THR A 1 106 ? 8.932 15.124 4.806 1.00 98.69 106 THR A CA 1
ATOM 772 C C . THR A 1 106 ? 9.510 13.720 4.624 1.00 98.69 106 THR A C 1
ATOM 774 O O . THR A 1 106 ? 10.645 13.464 5.039 1.00 98.69 106 THR A O 1
ATOM 777 N N . ALA A 1 107 ? 8.774 12.807 3.984 1.00 98.69 107 ALA A N 1
ATOM 778 C CA . ALA A 1 107 ? 9.257 11.465 3.673 1.00 98.69 107 ALA A CA 1
ATOM 779 C C . ALA A 1 107 ? 10.466 11.514 2.726 1.00 98.69 107 ALA A C 1
ATOM 781 O O . ALA A 1 107 ? 11.458 10.819 2.961 1.00 98.69 107 ALA A O 1
ATOM 782 N N . PHE A 1 108 ? 10.446 12.400 1.724 1.00 98.75 108 PHE A N 1
ATOM 783 C CA . PHE A 1 108 ? 11.571 12.620 0.820 1.00 98.75 108 PHE A CA 1
ATOM 784 C C . PHE A 1 108 ? 12.824 13.084 1.580 1.00 98.75 108 PHE A C 1
ATOM 786 O O . PHE A 1 108 ? 13.922 12.573 1.360 1.00 98.75 108 PHE A O 1
ATOM 793 N N . LEU A 1 109 ? 12.702 13.993 2.542 1.00 98.62 109 LEU A N 1
ATOM 794 C CA . LEU A 1 109 ? 13.849 14.348 3.375 1.00 98.62 109 LEU A CA 1
ATOM 795 C C . LEU A 1 109 ? 14.305 13.151 4.222 1.00 98.62 109 LEU A C 1
ATOM 797 O O . LEU A 1 109 ? 15.486 12.799 4.201 1.00 98.62 109 LEU A O 1
ATOM 801 N N . ARG A 1 110 ? 13.388 12.474 4.924 1.00 98.81 110 ARG A N 1
ATOM 802 C CA . ARG A 1 110 ? 13.722 11.357 5.828 1.00 98.81 110 ARG A CA 1
ATOM 803 C C . ARG A 1 110 ? 14.386 10.175 5.125 1.00 98.81 110 ARG A C 1
ATOM 805 O O . ARG A 1 110 ? 15.297 9.593 5.707 1.00 98.81 110 ARG A O 1
ATOM 812 N N . HIS A 1 111 ? 13.977 9.834 3.903 1.00 98.56 111 HIS A N 1
ATOM 813 C CA . HIS A 1 111 ? 14.541 8.702 3.155 1.00 98.56 111 HIS A CA 1
ATOM 814 C C . HIS A 1 111 ? 15.941 8.993 2.581 1.00 98.56 111 HIS A C 1
ATOM 816 O O . HIS A 1 111 ? 16.645 8.069 2.168 1.00 98.56 111 HIS A O 1
ATOM 822 N N . SER A 1 112 ? 16.347 10.268 2.540 1.00 98.56 112 SER A N 1
ATOM 823 C CA . SER A 1 112 ? 17.622 10.715 1.977 1.00 98.56 112 SER A CA 1
ATOM 824 C C . SER A 1 112 ? 18.491 11.423 3.022 1.00 98.56 112 SER A C 1
ATOM 826 O O . SER A 1 112 ? 19.050 12.497 2.790 1.00 98.56 112 SER A O 1
ATOM 828 N N . CYS A 1 113 ? 18.609 10.802 4.197 1.00 98.56 113 CYS A N 1
ATOM 829 C CA . CYS A 1 113 ? 19.423 11.264 5.324 1.00 98.56 113 CYS A CA 1
ATOM 830 C C . CYS A 1 113 ? 19.074 12.687 5.804 1.00 98.56 113 CYS A C 1
ATOM 832 O O . CYS A 1 113 ? 19.951 13.410 6.275 1.00 98.56 113 CYS A O 1
ATOM 834 N N . GLY A 1 114 ? 17.825 13.125 5.640 1.00 98.38 114 GLY A N 1
ATOM 835 C CA . GLY A 1 114 ? 17.366 14.453 6.049 1.00 98.38 114 GLY A CA 1
ATOM 836 C C . GLY A 1 114 ? 17.907 15.612 5.217 1.00 98.38 114 GLY A C 1
ATOM 837 O O . GLY A 1 114 ? 17.893 16.749 5.694 1.00 98.38 114 GLY A O 1
ATOM 838 N N . ARG A 1 115 ? 18.442 15.346 4.021 1.00 98.44 115 ARG A N 1
ATOM 839 C CA . ARG A 1 115 ? 19.151 16.337 3.206 1.00 98.44 115 ARG A CA 1
ATOM 840 C C . ARG A 1 115 ? 18.292 16.806 2.020 1.00 98.44 115 ARG A C 1
ATOM 842 O O . ARG A 1 115 ? 17.792 15.951 1.287 1.00 98.44 115 ARG A O 1
ATOM 849 N N . PRO A 1 116 ? 18.146 18.129 1.791 1.00 97.88 116 PRO A N 1
ATOM 850 C CA . PRO A 1 116 ? 17.502 18.657 0.587 1.00 97.88 116 PRO A CA 1
ATOM 851 C C . PRO A 1 116 ? 18.177 18.149 -0.693 1.00 97.88 116 PRO A C 1
ATOM 853 O O . PRO A 1 116 ? 19.394 17.958 -0.716 1.00 97.88 116 PRO A O 1
ATOM 856 N N . ARG A 1 117 ? 17.393 17.942 -1.759 1.00 96.56 117 ARG A N 1
ATOM 857 C CA . ARG A 1 117 ? 17.835 17.257 -2.990 1.00 96.56 117 ARG A CA 1
ATOM 858 C C . ARG A 1 117 ? 19.042 17.916 -3.669 1.00 96.56 117 ARG A C 1
ATOM 860 O O . ARG A 1 117 ? 19.874 17.220 -4.238 1.00 96.56 117 ARG A O 1
ATOM 867 N N . ASP A 1 118 ? 19.133 19.235 -3.598 1.00 96.81 118 ASP A N 1
ATOM 868 C CA . ASP A 1 118 ? 20.141 20.074 -4.244 1.00 96.81 118 ASP A CA 1
ATOM 869 C C . ASP A 1 118 ? 21.116 20.732 -3.248 1.00 96.81 118 ASP A C 1
ATOM 871 O O . ASP A 1 118 ? 21.933 21.573 -3.636 1.00 96.81 118 ASP A O 1
ATOM 875 N N . ASP A 1 119 ? 21.075 20.351 -1.964 1.00 98.00 119 ASP A N 1
ATOM 876 C CA . ASP A 1 119 ? 21.998 20.892 -0.969 1.00 98.00 119 ASP A CA 1
ATOM 877 C C . ASP A 1 119 ? 23.451 20.517 -1.296 1.00 98.00 119 ASP A C 1
ATOM 879 O O . ASP A 1 119 ? 23.811 19.351 -1.455 1.00 98.00 119 ASP A O 1
ATOM 883 N N . ARG A 1 120 ? 24.333 21.519 -1.286 1.00 97.12 120 ARG A N 1
ATOM 884 C CA . ARG A 1 120 ? 25.770 21.370 -1.574 1.00 97.12 120 ARG A CA 1
ATOM 885 C C . ARG A 1 120 ? 26.664 21.592 -0.353 1.00 97.12 120 ARG A C 1
ATOM 887 O O . ARG A 1 120 ? 27.881 21.584 -0.499 1.00 97.12 120 ARG A O 1
ATOM 894 N N . ARG A 1 121 ? 26.086 21.820 0.833 1.00 98.00 121 ARG A N 1
ATOM 895 C CA . ARG A 1 121 ? 26.825 22.229 2.041 1.00 98.00 121 ARG A CA 1
ATOM 896 C C . ARG A 1 121 ? 26.658 21.282 3.232 1.00 98.00 121 ARG A C 1
ATOM 898 O O . ARG A 1 121 ? 27.096 21.622 4.323 1.00 98.00 121 ARG A O 1
ATOM 905 N N . TYR A 1 122 ? 26.073 20.102 3.019 1.00 97.00 122 TYR A N 1
ATOM 906 C CA . TYR A 1 122 ? 25.776 19.114 4.063 1.00 97.00 122 TYR A CA 1
ATOM 907 C C . TYR A 1 122 ? 24.804 19.644 5.127 1.00 97.00 122 TYR A C 1
ATOM 909 O O . TYR A 1 122 ? 24.927 19.362 6.317 1.00 97.00 122 TYR A O 1
ATOM 917 N N . PHE A 1 123 ? 23.801 20.414 4.701 1.00 98.00 123 PHE A N 1
ATOM 918 C CA . PHE A 1 123 ? 22.755 20.922 5.586 1.00 98.00 123 PHE A CA 1
ATOM 919 C C . PHE A 1 123 ? 21.646 19.886 5.788 1.00 98.00 123 PHE A C 1
ATOM 921 O O . PHE A 1 123 ? 20.577 19.958 5.180 1.00 98.00 123 PHE A O 1
ATOM 928 N N . HIS A 1 124 ? 21.900 18.931 6.680 1.00 98.25 124 HIS A N 1
ATOM 929 C CA . HIS A 1 124 ? 20.900 17.974 7.152 1.00 98.25 124 HIS A CA 1
ATOM 930 C C . HIS A 1 124 ? 19.866 18.695 8.030 1.00 98.25 124 HIS A C 1
ATOM 932 O O . HIS A 1 124 ? 20.210 19.274 9.058 1.00 98.25 124 HIS A O 1
ATOM 938 N N . LYS A 1 125 ? 18.600 18.705 7.600 1.00 98.00 125 LYS A N 1
ATOM 939 C CA . LYS A 1 125 ? 17.511 19.450 8.255 1.00 98.00 125 LYS A CA 1
ATOM 940 C C . LYS A 1 125 ? 16.829 18.657 9.361 1.00 98.00 125 LYS A C 1
ATOM 942 O O . LYS A 1 125 ? 16.426 19.235 10.362 1.00 98.00 125 LYS A O 1
ATOM 947 N N . ILE A 1 126 ? 16.684 17.350 9.163 1.00 98.50 126 ILE A N 1
ATOM 948 C CA . ILE A 1 126 ? 15.973 16.447 10.070 1.00 98.50 126 ILE A CA 1
ATOM 949 C C . ILE A 1 126 ? 16.698 15.104 10.162 1.00 98.50 126 ILE A C 1
ATOM 951 O O . ILE A 1 126 ? 17.512 14.769 9.307 1.00 98.50 126 ILE A O 1
ATOM 955 N N . ALA A 1 127 ? 16.389 14.309 11.183 1.00 98.62 127 ALA A N 1
ATOM 956 C CA . ALA A 1 127 ? 16.846 12.926 11.242 1.00 98.62 127 ALA A CA 1
ATOM 957 C C . ALA A 1 127 ? 16.135 12.054 10.189 1.00 98.62 127 ALA A C 1
ATOM 959 O O . ALA A 1 127 ? 14.986 12.305 9.812 1.00 98.62 127 ALA A O 1
ATOM 960 N N . GLY A 1 128 ? 16.804 10.991 9.755 1.00 97.88 128 GLY A N 1
ATOM 961 C CA . GLY A 1 128 ? 16.297 10.056 8.759 1.00 97.88 128 GLY A CA 1
ATOM 962 C C . GLY A 1 128 ? 17.246 8.879 8.567 1.00 97.88 128 GLY A C 1
ATOM 963 O O . GLY A 1 128 ? 18.120 8.637 9.395 1.00 97.88 128 GLY A O 1
ATOM 964 N N . SER A 1 129 ? 17.088 8.173 7.456 1.00 98.69 129 SER A N 1
ATOM 965 C CA . SER A 1 129 ? 17.975 7.088 7.038 1.00 98.69 129 SER A CA 1
ATOM 966 C C . SER A 1 129 ? 18.244 7.190 5.536 1.00 98.69 129 SER A C 1
ATOM 968 O O . SER A 1 129 ? 17.842 8.157 4.890 1.00 98.69 129 SER A O 1
ATOM 970 N N . ASN A 1 130 ? 18.935 6.204 4.974 1.00 98.69 130 ASN A N 1
ATOM 971 C CA . ASN A 1 130 ? 19.084 6.046 3.537 1.00 98.69 130 ASN A CA 1
ATOM 972 C C . ASN A 1 130 ? 18.181 4.906 3.053 1.00 98.69 130 ASN A C 1
ATOM 974 O O . ASN A 1 130 ? 18.474 3.741 3.303 1.00 98.69 130 ASN A O 1
ATOM 978 N N . MET A 1 131 ? 17.098 5.256 2.365 1.00 98.75 131 MET A N 1
ATOM 979 C CA . MET A 1 131 ? 16.131 4.314 1.788 1.00 98.75 131 MET A CA 1
ATOM 980 C C . MET A 1 131 ? 15.911 4.604 0.293 1.00 98.75 131 MET A C 1
ATOM 982 O O . MET A 1 131 ? 14.848 4.322 -0.254 1.00 98.75 131 MET A O 1
ATOM 986 N N . ARG A 1 132 ? 16.891 5.235 -0.372 1.00 98.75 132 ARG A N 1
ATOM 987 C CA . ARG A 1 132 ? 16.817 5.528 -1.810 1.00 98.75 132 ARG A CA 1
ATOM 988 C C . ARG A 1 132 ? 16.840 4.232 -2.618 1.00 98.75 132 ARG A C 1
ATOM 990 O O . ARG A 1 132 ? 17.715 3.391 -2.411 1.00 98.75 132 ARG A O 1
ATOM 997 N N . LEU A 1 133 ? 15.928 4.111 -3.579 1.00 98.81 133 LEU A N 1
ATOM 998 C CA . LEU A 1 133 ? 15.973 3.053 -4.586 1.00 98.81 133 LEU A CA 1
ATOM 999 C C . LEU A 1 133 ? 17.047 3.381 -5.633 1.00 98.81 133 LEU A C 1
ATOM 1001 O O . LEU A 1 133 ? 17.235 4.542 -5.991 1.00 98.81 133 LEU A O 1
ATOM 1005 N N . ASN A 1 134 ? 17.759 2.365 -6.120 1.00 98.81 134 ASN A N 1
ATOM 1006 C CA . ASN A 1 134 ? 18.746 2.538 -7.184 1.00 98.81 134 ASN A CA 1
ATOM 1007 C C . ASN A 1 134 ? 18.092 2.478 -8.580 1.00 98.81 134 ASN A C 1
ATOM 1009 O O . ASN A 1 134 ? 17.028 1.884 -8.765 1.00 98.81 134 ASN A O 1
ATOM 1013 N N . GLU A 1 135 ? 18.777 3.047 -9.571 1.00 98.81 135 GLU A N 1
ATOM 1014 C CA . GLU A 1 135 ? 18.295 3.157 -10.955 1.00 98.81 135 GLU A CA 1
ATOM 1015 C C . GLU A 1 135 ? 18.047 1.799 -11.634 1.00 98.81 135 GLU A C 1
ATOM 1017 O O . GLU A 1 135 ? 17.103 1.658 -12.412 1.00 98.81 135 GLU A O 1
ATOM 1022 N N . PHE A 1 136 ? 18.853 0.776 -11.328 1.00 98.81 136 PHE A N 1
ATOM 1023 C CA . PHE A 1 136 ? 18.700 -0.549 -11.932 1.00 98.81 136 PHE A CA 1
ATOM 1024 C C . PHE A 1 136 ? 17.384 -1.187 -11.493 1.00 98.81 136 PHE A C 1
ATOM 1026 O O . PHE A 1 136 ? 16.580 -1.573 -12.344 1.00 98.81 136 PHE A O 1
ATOM 1033 N N . SER A 1 137 ? 17.114 -1.206 -10.185 1.00 98.81 137 SER A N 1
ATOM 1034 C CA . SER A 1 137 ? 15.840 -1.689 -9.648 1.00 98.81 137 SER A CA 1
ATOM 1035 C C . SER A 1 137 ? 14.662 -0.893 -10.216 1.00 98.81 137 SER A C 1
ATOM 1037 O O . SER A 1 137 ? 13.692 -1.486 -10.682 1.00 98.81 137 SER A O 1
ATOM 1039 N N . ALA A 1 138 ? 14.764 0.441 -10.273 1.00 98.88 138 ALA A N 1
ATOM 1040 C CA . ALA A 1 138 ? 13.717 1.284 -10.852 1.00 98.88 138 ALA A CA 1
ATOM 1041 C C . ALA A 1 138 ? 13.439 0.952 -12.334 1.00 98.88 138 ALA A C 1
ATOM 1043 O O . ALA A 1 138 ? 12.281 0.888 -12.750 1.00 98.88 138 ALA A O 1
ATOM 1044 N N . SER A 1 139 ? 14.478 0.694 -13.137 1.00 98.81 139 SER A N 1
ATOM 1045 C CA . SER A 1 139 ? 14.326 0.325 -14.552 1.00 98.81 139 SER A CA 1
ATOM 1046 C C . SER A 1 139 ? 13.604 -1.012 -14.748 1.00 98.81 139 SER A C 1
ATOM 1048 O O . SER A 1 139 ? 12.722 -1.112 -15.604 1.00 98.81 139 SER A O 1
ATOM 1050 N N . VAL A 1 140 ? 13.907 -2.011 -13.912 1.00 98.88 140 VAL A N 1
ATOM 1051 C CA . VAL A 1 140 ? 13.224 -3.312 -13.924 1.00 98.88 140 VAL A CA 1
ATOM 1052 C C . VAL A 1 140 ? 11.755 -3.140 -13.534 1.00 98.88 140 VAL A C 1
ATOM 1054 O O . VAL A 1 140 ? 10.879 -3.644 -14.237 1.00 98.88 140 VAL A O 1
ATOM 1057 N N . LEU A 1 141 ? 11.462 -2.366 -12.482 1.00 98.88 141 LEU A N 1
ATOM 1058 C CA . LEU A 1 141 ? 10.086 -2.124 -12.031 1.00 98.88 141 LEU A CA 1
ATOM 1059 C C . LEU A 1 141 ? 9.222 -1.446 -13.095 1.00 98.88 141 LEU A C 1
ATOM 1061 O O . LEU A 1 141 ? 8.057 -1.805 -13.245 1.00 98.88 141 LEU A O 1
ATOM 1065 N N . ARG A 1 142 ? 9.783 -0.521 -13.882 1.00 98.81 142 ARG A N 1
ATOM 1066 C CA . ARG A 1 142 ? 9.066 0.098 -15.011 1.00 98.81 142 ARG A CA 1
ATOM 1067 C C . ARG A 1 142 ? 8.636 -0.938 -16.052 1.00 98.81 142 ARG A C 1
ATOM 1069 O O . ARG A 1 142 ? 7.519 -0.867 -16.554 1.00 98.81 142 ARG A O 1
ATOM 1076 N N . ALA A 1 143 ? 9.500 -1.907 -16.357 1.00 98.75 143 ALA A N 1
ATOM 1077 C CA . ALA A 1 143 ? 9.184 -2.983 -17.296 1.00 98.75 143 ALA A CA 1
ATOM 1078 C C . ALA A 1 143 ? 8.180 -4.002 -16.726 1.00 98.75 143 ALA A C 1
ATOM 1080 O O . ALA A 1 143 ? 7.408 -4.582 -17.488 1.00 98.75 143 ALA A O 1
ATOM 1081 N N . GLN A 1 144 ? 8.189 -4.229 -15.407 1.00 98.81 144 GLN A N 1
ATOM 1082 C CA . GLN A 1 144 ? 7.199 -5.069 -14.725 1.00 98.81 144 GLN A CA 1
ATOM 1083 C C . GLN A 1 144 ? 5.815 -4.414 -14.705 1.00 98.81 144 GLN A C 1
ATOM 1085 O O . GLN A 1 144 ? 4.829 -5.072 -15.022 1.00 98.81 144 GLN A O 1
ATOM 1090 N N . LEU A 1 145 ? 5.748 -3.114 -14.394 1.00 98.62 145 LEU A N 1
ATOM 1091 C CA . LEU A 1 145 ? 4.492 -2.368 -14.293 1.00 98.62 145 LEU A CA 1
ATOM 1092 C C . LEU A 1 145 ? 3.674 -2.430 -15.591 1.00 98.62 145 LEU A C 1
ATOM 1094 O O . LEU A 1 145 ? 2.457 -2.558 -15.540 1.00 98.62 145 LEU A O 1
ATOM 1098 N N . ALA A 1 146 ? 4.340 -2.417 -16.749 1.00 98.69 146 ALA A N 1
ATOM 1099 C CA . ALA A 1 146 ? 3.693 -2.508 -18.060 1.00 98.69 146 ALA A CA 1
ATOM 1100 C C . ALA A 1 146 ? 2.931 -3.828 -18.308 1.00 98.69 146 ALA A C 1
ATOM 1102 O O . ALA A 1 146 ? 2.130 -3.888 -19.234 1.00 98.69 146 ALA A O 1
ATOM 1103 N N . ARG A 1 147 ? 3.186 -4.875 -17.511 1.00 98.62 147 ARG A N 1
ATOM 1104 C CA . ARG A 1 147 ? 2.542 -6.198 -17.616 1.00 98.62 147 ARG A CA 1
ATOM 1105 C C . ARG A 1 147 ? 1.634 -6.518 -16.429 1.00 98.62 147 ARG A C 1
ATOM 1107 O O . ARG A 1 147 ? 1.053 -7.595 -16.372 1.00 98.62 147 ARG A O 1
ATOM 1114 N N . LEU A 1 148 ? 1.544 -5.621 -15.447 1.00 98.50 148 LEU A N 1
ATOM 1115 C CA . LEU A 1 148 ? 0.849 -5.902 -14.194 1.00 98.50 148 LEU A CA 1
ATOM 1116 C C . LEU A 1 148 ? -0.640 -6.194 -14.432 1.00 98.50 148 LEU A C 1
ATOM 1118 O O . LEU A 1 148 ? -1.139 -7.210 -13.955 1.00 98.50 148 LEU A O 1
ATOM 1122 N N . ASP A 1 149 ? -1.321 -5.348 -15.206 1.00 98.31 149 ASP A N 1
ATOM 1123 C CA . ASP A 1 149 ? -2.769 -5.449 -15.421 1.00 98.31 149 ASP A CA 1
ATOM 1124 C C . ASP A 1 149 ? -3.159 -6.730 -16.177 1.00 98.31 149 ASP A C 1
ATOM 1126 O O . ASP A 1 149 ? -4.073 -7.437 -15.754 1.00 98.31 149 ASP A O 1
ATOM 1130 N N . GLU A 1 150 ? -2.431 -7.096 -17.241 1.00 98.56 150 GLU A N 1
ATOM 1131 C CA . GLU A 1 150 ? -2.683 -8.347 -17.979 1.00 98.56 150 GLU A CA 1
ATOM 1132 C C . GLU A 1 150 ? -2.452 -9.586 -17.100 1.00 98.56 150 GLU A C 1
ATOM 1134 O O . GLU A 1 150 ? -3.201 -10.559 -17.169 1.00 98.56 150 GLU A O 1
ATOM 1139 N N . GLN A 1 151 ? -1.454 -9.545 -16.213 1.00 98.81 151 GLN A N 1
ATOM 1140 C CA . GLN A 1 151 ? -1.192 -10.636 -15.281 1.00 98.81 151 GLN A CA 1
ATOM 1141 C C . GLN A 1 151 ? -2.268 -10.736 -14.197 1.00 98.81 151 GLN A C 1
ATOM 1143 O O . GLN A 1 151 ? -2.595 -11.844 -13.774 1.00 98.81 151 GLN A O 1
ATOM 1148 N N . ILE A 1 152 ? -2.803 -9.604 -13.725 1.00 98.56 152 ILE A N 1
ATOM 1149 C CA . ILE A 1 152 ? -3.936 -9.580 -12.789 1.00 98.56 152 ILE A CA 1
ATOM 1150 C C . ILE A 1 152 ? -5.166 -10.188 -13.456 1.00 98.56 152 ILE A C 1
ATOM 1152 O O . ILE A 1 152 ? -5.772 -11.067 -12.857 1.00 98.56 152 ILE A O 1
ATOM 1156 N N . ALA A 1 153 ? -5.482 -9.797 -14.694 1.00 98.50 153 ALA A N 1
ATOM 1157 C CA . ALA A 1 153 ? -6.628 -10.336 -15.425 1.00 98.50 153 ALA A CA 1
ATOM 1158 C C . ALA A 1 153 ? -6.557 -11.866 -15.556 1.00 98.50 153 ALA A C 1
ATOM 1160 O O . ALA A 1 153 ? -7.516 -12.565 -15.239 1.00 98.50 153 ALA A O 1
ATOM 1161 N N . VAL A 1 154 ? -5.388 -12.408 -15.920 1.00 98.75 154 VAL A N 1
ATOM 1162 C CA . VAL A 1 154 ? -5.194 -13.866 -15.962 1.00 98.75 154 VAL A CA 1
ATOM 1163 C C . VAL A 1 154 ? -5.358 -14.491 -14.574 1.00 98.75 154 VAL A C 1
ATOM 1165 O O . VAL A 1 154 ? -5.982 -15.540 -14.456 1.00 98.75 154 VAL A O 1
ATOM 1168 N N . ARG A 1 155 ? -4.817 -13.884 -13.509 1.00 98.62 155 ARG A N 1
ATOM 1169 C CA . ARG A 1 155 ? -4.979 -14.412 -12.142 1.00 98.62 155 ARG A CA 1
ATOM 1170 C C . ARG A 1 155 ? -6.438 -14.426 -11.693 1.00 98.62 155 ARG A C 1
ATOM 1172 O O . ARG A 1 155 ? -6.835 -15.408 -11.078 1.00 98.62 155 ARG A O 1
ATOM 1179 N N . ASP A 1 156 ? -7.209 -13.398 -12.025 1.00 98.06 156 ASP A N 1
ATOM 1180 C CA . ASP A 1 156 ? -8.630 -13.286 -11.683 1.00 98.06 156 ASP A CA 1
ATOM 1181 C C . ASP A 1 156 ? -9.455 -14.410 -12.333 1.00 98.06 156 ASP A C 1
ATOM 1183 O O . ASP A 1 156 ? -10.134 -15.169 -11.641 1.00 98.06 156 ASP A O 1
ATOM 1187 N N . GLU A 1 157 ? -9.272 -14.635 -13.641 1.00 98.31 157 GLU A N 1
ATOM 1188 C CA . GLU A 1 157 ? -9.915 -15.751 -14.351 1.00 98.31 157 GLU A CA 1
ATOM 1189 C C . GLU A 1 157 ? -9.570 -17.118 -13.742 1.00 98.31 157 GLU A C 1
ATOM 1191 O O . GLU A 1 157 ? -10.406 -18.021 -13.682 1.00 98.31 157 GLU A O 1
ATOM 1196 N N . ARG A 1 158 ? -8.306 -17.315 -13.344 1.00 98.69 158 ARG A N 1
ATOM 1197 C CA . ARG A 1 158 ? -7.836 -18.598 -12.797 1.00 98.69 158 ARG A CA 1
ATOM 1198 C C . ARG A 1 158 ? -8.275 -18.795 -11.351 1.00 98.69 158 ARG A C 1
ATOM 1200 O O . ARG A 1 158 ? -8.561 -19.930 -10.977 1.00 98.69 158 ARG A O 1
ATOM 1207 N N . TRP A 1 159 ? -8.348 -17.724 -10.563 1.00 98.50 159 TRP A N 1
ATOM 1208 C CA . TRP A 1 159 ? -8.856 -17.771 -9.198 1.00 98.50 159 TRP A CA 1
ATOM 1209 C C . TRP A 1 159 ? -10.331 -18.150 -9.169 1.00 98.50 159 TRP A C 1
ATOM 1211 O O . TRP A 1 159 ? -10.680 -19.039 -8.406 1.00 98.50 159 TRP A O 1
ATOM 1221 N N . ALA A 1 160 ? -11.168 -17.577 -10.042 1.00 97.75 160 ALA A N 1
ATOM 1222 C CA . ALA A 1 160 ? -12.588 -17.930 -10.111 1.00 97.75 160 ALA A CA 1
ATOM 1223 C C . ALA A 1 160 ? -12.802 -19.447 -10.284 1.00 97.75 160 ALA A C 1
ATOM 1225 O O . ALA A 1 160 ? -13.566 -20.058 -9.539 1.00 97.75 160 ALA A O 1
ATOM 1226 N N . LEU A 1 161 ? -12.058 -20.067 -11.208 1.00 98.44 161 LEU A N 1
ATOM 1227 C CA . LEU A 1 161 ? -12.080 -21.518 -11.404 1.00 98.44 161 LEU A CA 1
ATOM 1228 C C . LEU A 1 161 ? -11.536 -22.275 -10.183 1.00 98.44 161 LEU A C 1
ATOM 1230 O O . LEU A 1 161 ? -12.144 -23.241 -9.730 1.00 98.44 161 LEU A O 1
ATOM 1234 N N . LEU A 1 162 ? -10.369 -21.880 -9.665 1.00 98.69 162 LEU A N 1
ATOM 1235 C CA . LEU A 1 162 ? -9.731 -22.590 -8.558 1.00 98.69 162 LEU A CA 1
ATOM 1236 C C . LEU A 1 162 ? -10.568 -22.522 -7.274 1.00 98.69 162 LEU A C 1
ATOM 1238 O O . LEU A 1 162 ? -10.694 -23.535 -6.597 1.00 98.69 162 LEU A O 1
ATOM 1242 N N . ALA A 1 163 ? -11.149 -21.367 -6.957 1.00 98.12 163 ALA A N 1
ATOM 1243 C CA . ALA A 1 163 ? -12.009 -21.172 -5.796 1.00 98.12 163 ALA A CA 1
ATOM 1244 C C . ALA A 1 163 ? -13.257 -22.062 -5.870 1.00 98.12 163 ALA A C 1
ATOM 1246 O O . ALA A 1 163 ? -13.594 -22.720 -4.888 1.00 98.12 163 ALA A O 1
ATOM 1247 N N . GLU A 1 164 ? -13.894 -22.163 -7.043 1.00 98.25 164 GLU A N 1
ATOM 1248 C CA . GLU A 1 164 ? -15.015 -23.086 -7.251 1.00 98.25 164 GLU A CA 1
ATOM 1249 C C . GLU A 1 164 ? -14.597 -24.541 -6.993 1.00 98.25 164 GLU A C 1
ATOM 1251 O O . GLU A 1 164 ? -15.276 -25.261 -6.262 1.00 98.25 164 GLU A O 1
ATOM 1256 N N . LEU A 1 165 ? -13.460 -24.970 -7.551 1.00 98.69 165 LEU A N 1
ATOM 1257 C CA . LEU A 1 165 ? -12.956 -26.335 -7.381 1.00 98.69 165 LEU A CA 1
ATOM 1258 C C . LEU A 1 165 ? -12.559 -26.637 -5.930 1.00 98.69 165 LEU A C 1
ATOM 1260 O O . LEU A 1 165 ? -12.833 -27.729 -5.438 1.00 98.69 165 LEU A O 1
ATOM 1264 N N . LEU A 1 166 ? -11.925 -25.687 -5.238 1.00 98.62 166 LEU A N 1
ATOM 1265 C CA . LEU A 1 166 ? -11.553 -25.829 -3.829 1.00 98.62 166 LEU A CA 1
ATOM 1266 C C . LEU A 1 166 ? -12.791 -25.929 -2.935 1.00 98.62 166 LEU A C 1
ATOM 1268 O O . LEU A 1 166 ? -12.809 -26.764 -2.035 1.00 98.62 166 LEU A O 1
ATOM 1272 N N . GLY A 1 167 ? -13.839 -25.150 -3.217 1.00 98.06 167 GLY A N 1
ATOM 1273 C CA . GLY A 1 167 ? -15.098 -25.186 -2.467 1.00 98.06 167 GLY A CA 1
ATOM 1274 C C . GLY A 1 167 ? -15.883 -26.498 -2.599 1.00 98.06 167 GLY A C 1
ATOM 1275 O O . GLY A 1 167 ? -16.800 -26.738 -1.819 1.00 98.06 167 GLY A O 1
ATOM 1276 N N . GLN A 1 168 ? -15.531 -27.362 -3.558 1.00 98.38 168 GLN A N 1
ATOM 1277 C CA . GLN A 1 168 ? -16.107 -28.706 -3.704 1.00 98.38 168 GLN A CA 1
ATOM 1278 C C . GLN A 1 168 ? -15.385 -29.769 -2.857 1.00 98.38 168 GLN A C 1
ATOM 1280 O O . GLN A 1 168 ? -15.828 -30.917 -2.819 1.00 98.38 168 GLN A O 1
ATOM 1285 N N . ILE A 1 169 ? -14.266 -29.426 -2.207 1.00 98.75 169 ILE A N 1
ATOM 1286 C CA . ILE A 1 169 ? -13.492 -30.351 -1.374 1.00 98.75 169 ILE A CA 1
ATOM 1287 C C . ILE A 1 169 ? -13.966 -30.240 0.077 1.00 98.75 169 ILE A C 1
ATOM 1289 O O . ILE A 1 169 ? -13.816 -29.197 0.712 1.00 98.75 169 ILE A O 1
ATOM 1293 N N . ASP A 1 170 ? -14.480 -31.342 0.627 1.00 98.50 170 ASP A N 1
ATOM 1294 C CA . ASP A 1 170 ? -14.938 -31.402 2.017 1.00 98.50 170 ASP A CA 1
ATOM 1295 C C . ASP A 1 170 ? -13.853 -30.922 2.999 1.00 98.50 170 ASP A C 1
ATOM 1297 O O . ASP A 1 170 ? -12.748 -31.465 3.065 1.00 98.50 170 ASP A O 1
ATOM 1301 N N . GLY A 1 171 ? -14.194 -29.901 3.790 1.00 97.88 171 GLY A N 1
ATOM 1302 C CA . GLY A 1 171 ? -13.314 -29.311 4.802 1.00 97.88 171 GLY A CA 1
ATOM 1303 C C . GLY A 1 171 ? -12.385 -28.198 4.304 1.00 97.88 171 GLY A C 1
ATOM 1304 O O . GLY A 1 171 ? -11.635 -27.657 5.116 1.00 97.88 171 GLY A O 1
ATOM 1305 N N . VAL A 1 172 ? -12.431 -27.827 3.020 1.00 98.38 172 VAL A N 1
ATOM 1306 C CA . VAL A 1 172 ? -11.664 -26.704 2.459 1.00 98.38 172 VAL A CA 1
ATOM 1307 C C . VAL A 1 172 ? -12.579 -25.499 2.242 1.00 98.38 172 VAL A C 1
ATOM 1309 O O . VAL A 1 172 ? -13.632 -25.613 1.622 1.00 98.38 172 VAL A O 1
ATOM 1312 N N . VAL A 1 173 ? -12.163 -24.332 2.741 1.00 97.50 173 VAL A N 1
ATOM 1313 C CA . VAL A 1 173 ? -12.845 -23.047 2.526 1.00 97.50 173 VAL A CA 1
ATOM 1314 C C . VAL A 1 173 ? -11.823 -22.082 1.914 1.00 97.50 173 VAL A C 1
ATOM 1316 O O . VAL A 1 173 ? -10.916 -21.666 2.638 1.00 97.50 173 VAL A O 1
ATOM 1319 N N . PRO A 1 174 ? -11.881 -21.840 0.590 1.00 93.19 174 PRO A N 1
ATOM 1320 C CA . PRO A 1 174 ? -10.957 -20.953 -0.115 1.00 93.19 174 PRO A CA 1
ATOM 1321 C C . PRO A 1 174 ? -11.242 -19.466 0.113 1.00 93.19 174 PRO A C 1
ATOM 1323 O O . PRO A 1 174 ? -12.399 -19.121 0.444 1.00 93.19 174 PRO A O 1
#

Foldseek 3Di:
DAADPQQRWDDLVVVLVPDDPPAAADEIECPQQNRHPLVSNVVSCVVRVRAYEYACQNNVPHDDPNDDPQQDQHKYKYWQDPPHLHHPNGDMDIHHHPPCVVVVVVVVCQQCQQDDPPDPPPPRDDGHYHRDDDPSRVVRRVVSSVCSVVVVVVVVVVCVVVQVVQVVDPPGHD